Protein AF-A0A5K1G2J6-F1 (afdb_monomer_lite)

Secondary structure (DSSP, 8-state):
-PPPPP-PPTT-BPPTTSHHHHHHHHHTTPPP-TT-SS-EEEEE-TTS-EEEEE-EEEEEEEE-TTS-EEEEEEEE-

Sequence (77 aa):
GPHPLYRPSKGKIVPPKDSLCIELQVDQNHKYCDACHQCDYEMTYADQGSSMGVLTRDSLLLMIANGTLTRTTFVFG

Radius of gyration: 14.87 Å; chains: 1; bounding box: 35×32×38 Å

pLDDT: mean 88.09, std 7.23, range [69.38, 97.25]

Organism: NCBI:txid210225

InterPro domains:
  IPR021109 Aspartic peptidase domain superfamily [SSF50630] (2-74)
  IPR032861 Xylanase inhibitor, N-terminal [PF14543] (4-77)

Foldseek 3Di:
DDDDDDDADPPFFDACPDPVLVVQCVVVVHDRDPPDGWRKHWDADPVRDIDIDTKGWDWDWDQDPVRDTDIDIDIDD

Structure (mmCIF, N/CA/C/O backbone):
data_AF-A0A5K1G2J6-F1
#
_entry.id   AF-A0A5K1G2J6-F1
#
loop_
_atom_site.group_PDB
_atom_site.id
_atom_site.type_symbol
_atom_site.label_atom_id
_atom_site.label_alt_id
_atom_site.label_comp_id
_atom_site.label_asym_id
_atom_site.label_entity_id
_atom_site.label_seq_id
_atom_site.pdbx_PDB_ins_code
_atom_site.Cartn_x
_atom_site.Cartn_y
_atom_site.Cartn_z
_atom_site.occupancy
_atom_site.B_iso_or_equiv
_atom_site.auth_seq_id
_atom_site.auth_comp_id
_atom_site.auth_asym_id
_atom_site.auth_atom_id
_atom_site.pdbx_PDB_model_num
ATOM 1 N N . GLY A 1 1 ? 4.691 6.710 21.550 1.00 75.12 1 GLY A N 1
ATOM 2 C CA . GLY A 1 1 ? 5.650 6.322 20.495 1.00 75.12 1 GLY A CA 1
ATOM 3 C C . GLY A 1 1 ? 4.908 6.188 19.180 1.00 75.12 1 GLY A C 1
ATOM 4 O O . GLY A 1 1 ? 3.686 6.088 19.235 1.00 75.12 1 GLY A O 1
ATOM 5 N N . PRO A 1 2 ? 5.592 6.221 18.027 1.00 85.31 2 PRO A N 1
ATOM 6 C CA . PRO A 1 2 ? 4.948 6.010 16.733 1.00 85.31 2 PRO A CA 1
ATOM 7 C C . PRO A 1 2 ? 4.257 4.643 16.689 1.00 85.31 2 PRO A C 1
ATOM 9 O O . PRO A 1 2 ? 4.734 3.680 17.296 1.00 85.31 2 PRO A O 1
ATOM 12 N N . HIS A 1 3 ? 3.122 4.570 15.993 1.00 72.88 3 HIS A N 1
ATOM 13 C CA . HIS A 1 3 ? 2.452 3.296 15.755 1.00 72.88 3 HIS A CA 1
ATOM 14 C C . HIS A 1 3 ? 3.384 2.349 14.982 1.00 72.88 3 HIS A C 1
ATOM 16 O O . HIS A 1 3 ? 4.142 2.805 14.121 1.00 72.88 3 HIS A O 1
ATOM 22 N N . PRO A 1 4 ? 3.363 1.039 15.285 1.00 86.50 4 PRO A N 1
ATOM 23 C CA . PRO A 1 4 ? 4.180 0.073 14.567 1.00 86.50 4 PRO A CA 1
ATOM 24 C C . PRO A 1 4 ? 3.798 0.038 13.085 1.00 86.50 4 PRO A C 1
ATOM 26 O O . PRO A 1 4 ? 2.630 0.211 12.735 1.00 86.50 4 PRO A O 1
ATOM 29 N N . LEU A 1 5 ? 4.787 -0.234 12.229 1.00 82.12 5 LEU A N 1
ATOM 30 C CA . LEU A 1 5 ? 4.563 -0.444 10.801 1.00 82.12 5 LEU A CA 1
ATOM 31 C C . LEU A 1 5 ? 3.525 -1.547 10.597 1.00 82.12 5 LEU A C 1
ATOM 33 O O . LEU A 1 5 ? 3.623 -2.622 11.203 1.00 82.12 5 LEU A O 1
ATOM 37 N N . TYR A 1 6 ? 2.550 -1.2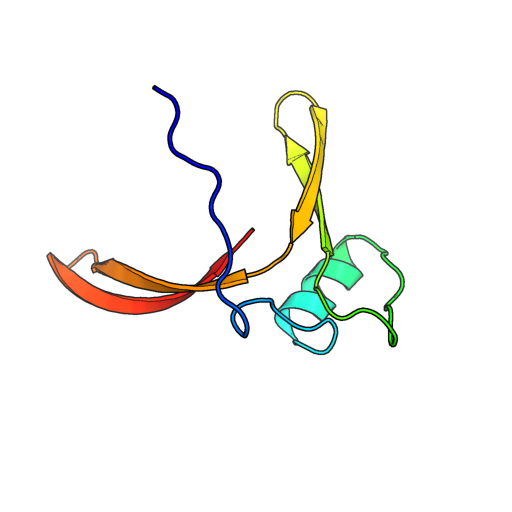84 9.730 1.00 82.50 6 TYR A N 1
ATOM 38 C CA . TYR A 1 6 ? 1.579 -2.293 9.346 1.00 82.50 6 TYR A CA 1
ATOM 39 C C . TYR A 1 6 ? 2.302 -3.451 8.647 1.00 82.50 6 TYR A C 1
ATOM 41 O O . TYR A 1 6 ? 3.122 -3.246 7.752 1.00 82.50 6 TYR A O 1
ATOM 49 N N . ARG A 1 7 ? 2.034 -4.679 9.097 1.00 82.88 7 ARG A N 1
ATOM 50 C CA . ARG A 1 7 ? 2.637 -5.902 8.557 1.00 82.88 7 ARG A CA 1
ATOM 51 C C . ARG A 1 7 ? 1.537 -6.767 7.950 1.00 82.88 7 ARG A C 1
ATOM 53 O O . ARG A 1 7 ? 0.818 -7.417 8.714 1.00 82.88 7 ARG A O 1
ATOM 60 N N . PRO A 1 8 ? 1.414 -6.804 6.612 1.00 79.94 8 PRO A N 1
ATOM 61 C CA . PRO A 1 8 ? 0.473 -7.681 5.934 1.00 79.94 8 PRO A CA 1
ATOM 62 C C . PRO A 1 8 ? 0.651 -9.128 6.395 1.00 79.94 8 PRO A C 1
ATOM 64 O O . PRO A 1 8 ? 1.762 -9.664 6.426 1.00 79.94 8 PRO A O 1
ATOM 67 N N . SER A 1 9 ? -0.449 -9.784 6.756 1.00 80.94 9 SER A N 1
ATOM 68 C CA . SER A 1 9 ? -0.423 -11.221 7.034 1.00 80.94 9 SER A CA 1
ATOM 69 C C . SER A 1 9 ? -0.220 -12.000 5.729 1.00 80.94 9 SER A C 1
ATOM 71 O O . SER A 1 9 ? -0.654 -11.573 4.657 1.00 80.94 9 SER A O 1
ATOM 73 N N . LYS A 1 10 ? 0.444 -13.164 5.803 1.00 74.12 10 LYS A N 1
ATOM 74 C CA . LYS A 1 10 ? 0.633 -14.039 4.634 1.00 74.12 10 LYS A CA 1
ATOM 75 C C . LYS A 1 10 ? -0.729 -14.335 3.987 1.00 74.12 10 LYS A C 1
ATOM 77 O O . LYS A 1 10 ? -1.654 -14.747 4.679 1.00 74.12 10 LYS A O 1
ATOM 82 N N . GLY A 1 11 ? -0.838 -14.101 2.678 1.00 83.00 11 GLY A N 1
ATOM 83 C CA . GLY A 1 11 ? -2.081 -14.257 1.909 1.00 83.00 11 GLY A CA 1
ATOM 84 C C . GLY A 1 11 ? -2.933 -12.990 1.766 1.00 83.00 11 GLY A C 1
ATOM 85 O O . GLY A 1 11 ? -3.935 -13.029 1.060 1.00 83.00 11 GLY A O 1
ATOM 86 N N . LYS A 1 12 ? -2.544 -11.872 2.395 1.00 90.62 12 LYS A N 1
ATOM 87 C CA . LYS A 1 12 ? -3.220 -10.571 2.234 1.00 90.62 12 LYS A CA 1
ATOM 88 C C . LYS A 1 12 ? -2.554 -9.657 1.212 1.00 90.62 12 LYS A C 1
ATOM 90 O O . LYS A 1 12 ? -3.121 -8.633 0.859 1.00 90.62 12 LYS A O 1
ATOM 95 N N . ILE A 1 13 ? -1.374 -10.025 0.720 1.00 92.19 13 ILE A N 1
ATOM 96 C CA . ILE A 1 13 ? -0.713 -9.306 -0.371 1.00 92.19 13 ILE A CA 1
ATOM 97 C C . ILE A 1 13 ? -1.505 -9.528 -1.660 1.00 92.19 13 ILE A C 1
ATOM 99 O O . ILE A 1 13 ? -1.869 -10.662 -1.980 1.00 92.19 13 ILE A O 1
ATOM 103 N N . VAL A 1 14 ? -1.776 -8.445 -2.385 1.00 92.69 14 VAL A N 1
ATOM 104 C CA . VAL A 1 14 ? -2.465 -8.512 -3.674 1.00 92.69 14 VAL A CA 1
ATOM 105 C C . VAL A 1 14 ? -1.484 -9.009 -4.745 1.00 92.69 14 VAL A C 1
ATOM 107 O O . VAL A 1 14 ? -0.389 -8.455 -4.861 1.00 92.69 14 VAL A O 1
ATOM 110 N N . PRO A 1 15 ? -1.835 -10.046 -5.527 1.00 91.44 15 PRO A N 1
ATOM 111 C CA . PRO A 1 15 ? -0.969 -10.537 -6.592 1.00 91.44 15 PRO A CA 1
ATOM 112 C C . PRO A 1 15 ? -0.991 -9.597 -7.813 1.00 91.44 15 PRO A C 1
ATOM 114 O O . PRO A 1 15 ? -2.005 -8.942 -8.056 1.00 91.44 15 PRO A O 1
ATOM 117 N N . PRO A 1 16 ? 0.054 -9.597 -8.663 1.00 89.19 16 PRO A N 1
ATOM 118 C CA . PRO A 1 16 ? 0.099 -8.754 -9.866 1.00 89.19 16 PRO A CA 1
ATOM 119 C C . PRO A 1 16 ? -1.038 -8.988 -10.871 1.00 89.19 16 PRO A C 1
ATOM 121 O O . PRO A 1 16 ? -1.390 -8.097 -11.632 1.00 89.19 16 PRO A O 1
ATOM 124 N N . LYS A 1 17 ? -1.621 -10.194 -10.880 1.00 89.50 17 LYS A N 1
ATOM 125 C CA . LYS A 1 17 ? -2.733 -10.588 -11.768 1.00 89.50 17 LYS A CA 1
ATOM 126 C C . LYS A 1 17 ? -4.104 -10.096 -11.294 1.00 89.50 17 LYS A C 1
ATOM 128 O O . LYS A 1 17 ? -5.099 -10.335 -11.973 1.00 89.50 17 LYS A O 1
ATOM 133 N N . ASP A 1 18 ? -4.178 -9.480 -10.117 1.00 91.81 18 ASP A N 1
ATOM 134 C CA . ASP A 1 18 ? -5.419 -8.910 -9.603 1.00 91.81 18 ASP A CA 1
ATOM 135 C C . ASP A 1 18 ? -5.841 -7.710 -10.457 1.00 91.81 18 ASP A C 1
ATOM 137 O O . ASP A 1 18 ? -5.003 -6.884 -10.818 1.00 91.81 18 ASP A O 1
ATOM 141 N N . SER A 1 19 ? -7.134 -7.586 -10.762 1.00 91.62 19 SER A N 1
ATOM 142 C CA . SER A 1 19 ? -7.637 -6.502 -11.614 1.00 91.62 19 SER A CA 1
ATOM 143 C C . SER A 1 19 ? -7.301 -5.121 -11.054 1.00 91.62 19 SER A C 1
ATOM 145 O O . SER A 1 19 ? -6.965 -4.228 -11.824 1.00 91.62 19 SER A O 1
ATOM 147 N N . LEU A 1 20 ? -7.317 -4.967 -9.724 1.00 91.56 20 LEU A N 1
ATOM 148 C CA . LEU A 1 20 ? -6.963 -3.709 -9.060 1.00 91.56 20 LEU A CA 1
ATOM 149 C C . LEU A 1 20 ? -5.476 -3.376 -9.221 1.00 91.56 20 LEU A C 1
ATOM 151 O O . LEU A 1 20 ? -5.109 -2.211 -9.317 1.00 91.56 20 LEU A O 1
ATOM 155 N N . CYS A 1 21 ? -4.618 -4.400 -9.264 1.00 91.44 21 CYS A N 1
ATOM 156 C CA . CYS A 1 21 ? -3.198 -4.199 -9.515 1.00 91.44 21 CYS A CA 1
ATOM 157 C C . CYS A 1 21 ? -2.938 -3.790 -10.965 1.00 91.44 21 CYS A C 1
ATOM 159 O O . CYS A 1 21 ? -2.158 -2.880 -11.227 1.00 91.44 21 CYS A O 1
ATOM 161 N N . ILE A 1 22 ? -3.608 -4.458 -11.908 1.00 89.56 22 ILE A N 1
ATOM 162 C CA . ILE A 1 22 ? -3.475 -4.170 -13.338 1.00 89.56 22 ILE A CA 1
ATOM 163 C C . ILE A 1 22 ? -3.889 -2.725 -13.625 1.00 89.56 22 ILE A C 1
ATOM 165 O O . ILE A 1 22 ? -3.167 -2.022 -14.324 1.00 89.56 22 ILE A O 1
ATOM 169 N N . GLU A 1 23 ? -5.007 -2.272 -13.054 1.00 88.88 23 GLU A N 1
ATOM 170 C CA . GLU A 1 23 ? -5.495 -0.896 -13.204 1.00 88.88 23 GLU A CA 1
ATOM 171 C C . GLU A 1 23 ? -4.470 0.129 -12.690 1.00 88.88 23 GLU A C 1
ATOM 173 O O . GLU A 1 23 ? -4.095 1.040 -13.426 1.00 88.88 23 GLU A O 1
ATOM 178 N N . LEU A 1 24 ? -3.904 -0.092 -11.497 1.00 87.75 24 LEU A N 1
ATOM 179 C CA . LEU A 1 24 ? -2.826 0.748 -10.957 1.00 87.75 24 LEU A CA 1
ATOM 180 C C . LEU A 1 24 ? -1.571 0.764 -11.843 1.00 87.75 24 LEU A C 1
ATOM 182 O O . LEU A 1 24 ? -0.963 1.814 -12.039 1.00 87.75 24 LEU A O 1
ATOM 186 N N . GLN A 1 25 ? -1.151 -0.387 -12.373 1.00 84.50 25 GLN A N 1
ATOM 187 C CA . GLN A 1 25 ? 0.060 -0.465 -13.196 1.00 84.50 25 GLN A CA 1
ATOM 188 C C . GLN A 1 25 ? -0.102 0.216 -14.556 1.00 84.50 25 GLN A C 1
ATOM 190 O O . GLN A 1 25 ? 0.864 0.807 -15.048 1.00 84.50 25 GLN A O 1
ATOM 195 N N . VAL A 1 26 ? -1.303 0.163 -15.143 1.00 81.69 26 VAL A N 1
ATOM 196 C CA . VAL A 1 26 ? -1.632 0.886 -16.380 1.00 81.69 26 VAL A CA 1
ATOM 197 C C . VAL A 1 26 ? -1.465 2.389 -16.173 1.00 81.69 26 VAL A C 1
ATOM 199 O O . VAL A 1 26 ? -0.776 3.028 -16.969 1.00 81.69 26 VAL A O 1
ATOM 202 N N . ASP A 1 27 ? -1.996 2.934 -15.077 1.00 78.38 27 ASP A N 1
ATOM 203 C CA . ASP A 1 27 ? -1.880 4.363 -14.761 1.00 78.38 27 ASP A CA 1
ATOM 204 C C . ASP A 1 27 ? -0.425 4.808 -14.559 1.00 78.38 27 ASP A C 1
ATOM 206 O O . ASP A 1 27 ? -0.044 5.920 -14.928 1.00 78.38 27 ASP A O 1
ATOM 210 N N . GLN A 1 28 ? 0.419 3.929 -14.015 1.00 79.75 28 GLN A N 1
ATOM 211 C CA . GLN A 1 28 ? 1.827 4.232 -13.758 1.00 79.75 28 GLN A CA 1
ATOM 212 C C . GLN A 1 28 ? 2.756 3.954 -14.952 1.00 79.75 28 GLN A C 1
ATOM 214 O O . GLN A 1 28 ? 3.970 4.122 -14.827 1.00 79.75 28 GLN A O 1
ATOM 219 N N . ASN A 1 29 ? 2.23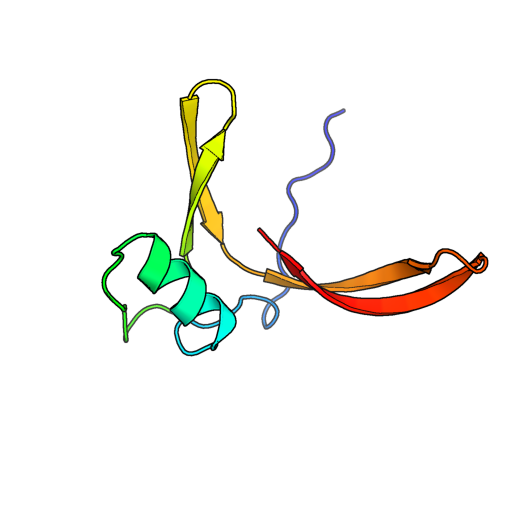1 3.508 -16.102 1.00 75.31 29 ASN A N 1
ATOM 220 C CA . ASN A 1 29 ? 3.033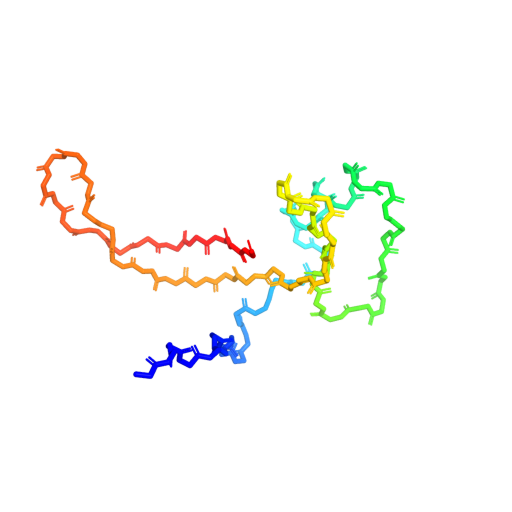 2.973 -17.215 1.00 75.31 29 ASN A CA 1
ATOM 221 C C . ASN A 1 29 ? 4.050 1.899 -16.765 1.00 75.31 29 ASN A C 1
ATOM 223 O O . ASN A 1 29 ? 5.078 1.677 -17.418 1.00 75.31 29 ASN A O 1
ATOM 227 N N . HIS A 1 30 ? 3.778 1.219 -15.648 1.00 70.62 30 HIS A N 1
ATOM 228 C CA . HIS A 1 30 ? 4.644 0.172 -15.133 1.00 70.62 30 HIS A CA 1
ATOM 229 C C . HIS A 1 30 ? 4.450 -1.097 -15.964 1.00 70.62 30 HIS A C 1
ATOM 231 O O . HIS A 1 30 ? 3.335 -1.503 -16.292 1.00 70.62 30 HIS A O 1
ATOM 237 N N . LYS A 1 31 ? 5.560 -1.748 -16.331 1.00 69.38 31 LYS A N 1
ATOM 238 C CA . LYS A 1 31 ? 5.495 -3.023 -17.048 1.00 69.38 31 LYS A CA 1
ATOM 239 C C . LYS A 1 31 ? 4.941 -4.097 -16.125 1.00 69.38 31 LYS A C 1
ATOM 241 O O . LYS A 1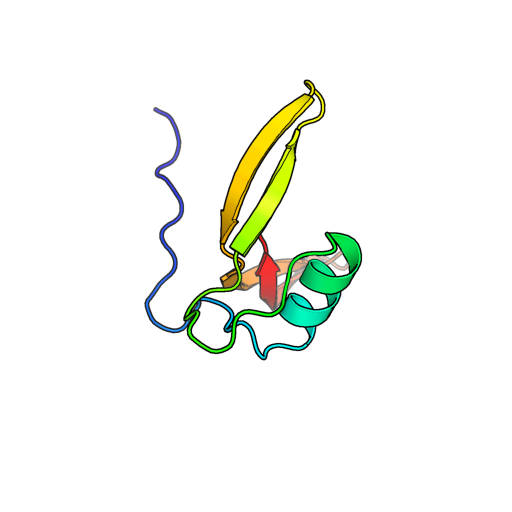 31 ? 5.512 -4.366 -15.070 1.00 69.38 31 LYS A O 1
ATOM 246 N N . TYR A 1 32 ? 3.893 -4.761 -16.600 1.00 71.81 32 TYR A N 1
ATOM 247 C CA . TYR A 1 32 ? 3.368 -5.967 -15.984 1.00 71.81 32 TYR A CA 1
ATOM 248 C C . TYR A 1 32 ? 4.492 -6.986 -15.730 1.00 71.81 32 TYR A C 1
ATOM 250 O O . TYR A 1 32 ? 5.258 -7.335 -16.635 1.00 71.81 32 TYR A O 1
ATOM 258 N N . CYS A 1 33 ? 4.586 -7.451 -14.485 1.00 74.62 33 CYS A N 1
ATOM 259 C CA . CYS A 1 33 ? 5.624 -8.364 -14.024 1.00 74.62 33 CYS A CA 1
ATOM 260 C C . CYS A 1 33 ? 5.031 -9.742 -13.712 1.00 74.62 33 CYS A C 1
ATOM 262 O O . CYS A 1 33 ? 4.406 -9.946 -12.673 1.00 74.62 33 CYS A O 1
ATOM 264 N N . ASP A 1 34 ? 5.274 -10.712 -14.594 1.00 71.38 34 ASP A N 1
ATOM 265 C CA . ASP A 1 34 ? 4.677 -12.050 -14.479 1.00 71.38 34 ASP A CA 1
ATOM 266 C C . ASP A 1 34 ? 5.351 -12.931 -13.404 1.00 71.38 34 ASP A C 1
ATOM 268 O O . ASP A 1 34 ? 4.744 -13.870 -12.896 1.00 71.38 34 ASP A O 1
ATOM 272 N N . ALA A 1 35 ? 6.598 -12.611 -13.027 1.00 78.00 35 ALA A N 1
ATOM 273 C CA . ALA A 1 35 ? 7.357 -13.299 -11.973 1.00 78.00 35 ALA A CA 1
ATOM 274 C C . ALA A 1 35 ? 7.223 -12.643 -10.583 1.00 78.00 35 ALA A C 1
ATOM 276 O O . ALA A 1 35 ? 7.800 -13.127 -9.605 1.00 78.00 35 ALA A O 1
ATOM 277 N N . CYS A 1 36 ? 6.498 -11.528 -10.485 1.00 84.44 36 CYS A N 1
ATOM 278 C CA . CYS A 1 36 ? 6.303 -10.824 -9.227 1.00 84.44 36 CYS A CA 1
ATOM 279 C C . CYS A 1 36 ? 5.247 -11.531 -8.366 1.00 84.44 36 CYS A C 1
ATOM 281 O O . CYS A 1 36 ? 4.291 -12.123 -8.863 1.00 84.44 36 CYS A O 1
ATOM 283 N N . HIS A 1 37 ? 5.421 -11.457 -7.047 1.00 84.25 37 HIS A N 1
ATOM 284 C CA . HIS A 1 37 ? 4.496 -12.057 -6.076 1.00 84.25 37 HIS A CA 1
ATOM 285 C C . HIS A 1 37 ? 3.637 -11.016 -5.353 1.00 84.25 37 HIS A C 1
ATOM 287 O O . HIS A 1 37 ? 2.705 -11.378 -4.638 1.00 84.25 37 HIS A O 1
ATOM 293 N N . GLN A 1 38 ? 3.960 -9.736 -5.533 1.00 89.69 38 GLN A N 1
ATOM 294 C CA . GLN A 1 38 ? 3.330 -8.609 -4.868 1.00 89.69 38 GLN A CA 1
ATOM 295 C C . GLN A 1 38 ? 3.022 -7.510 -5.880 1.00 89.69 38 GLN A C 1
ATOM 297 O O . GLN A 1 38 ? 3.742 -7.343 -6.866 1.00 89.69 38 GLN A O 1
ATOM 302 N N . CYS A 1 39 ? 1.919 -6.810 -5.646 1.00 90.19 39 CYS A N 1
ATOM 303 C CA . CYS A 1 39 ? 1.553 -5.631 -6.404 1.00 90.19 39 CYS A CA 1
ATOM 304 C C . CYS A 1 39 ? 2.247 -4.404 -5.810 1.00 90.19 39 CYS A C 1
ATOM 306 O O . CYS A 1 39 ? 1.774 -3.839 -4.822 1.00 90.19 39 CYS A O 1
ATOM 308 N N . ASP A 1 40 ? 3.371 -4.032 -6.409 1.00 89.56 40 ASP A N 1
ATOM 309 C CA . ASP A 1 40 ? 4.132 -2.846 -6.027 1.00 89.56 40 ASP A CA 1
ATOM 310 C C . ASP A 1 40 ? 3.592 -1.611 -6.756 1.00 89.56 40 ASP A C 1
ATOM 312 O O . ASP A 1 40 ? 3.187 -1.701 -7.919 1.00 89.56 40 ASP A O 1
ATOM 316 N N . TYR A 1 41 ? 3.587 -0.467 -6.075 1.00 88.31 41 TYR A N 1
ATOM 317 C CA . TYR A 1 41 ? 3.220 0.827 -6.652 1.00 88.31 41 TYR A CA 1
ATOM 318 C C . TYR A 1 41 ? 4.114 1.928 -6.084 1.00 88.31 41 TYR A C 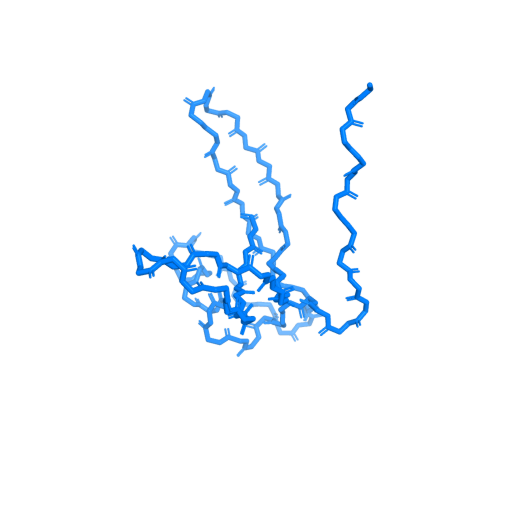1
ATOM 320 O O . TYR A 1 41 ? 4.494 1.899 -4.913 1.00 88.31 41 TYR A O 1
ATOM 328 N N . GLU A 1 42 ? 4.422 2.931 -6.900 1.00 90.25 42 GLU A N 1
ATOM 329 C CA . GLU A 1 42 ? 5.059 4.152 -6.407 1.00 90.25 42 GLU A CA 1
ATOM 330 C C . GLU A 1 42 ? 3.988 5.146 -5.943 1.00 90.25 42 GLU A C 1
ATOM 332 O O . GLU A 1 42 ? 2.988 5.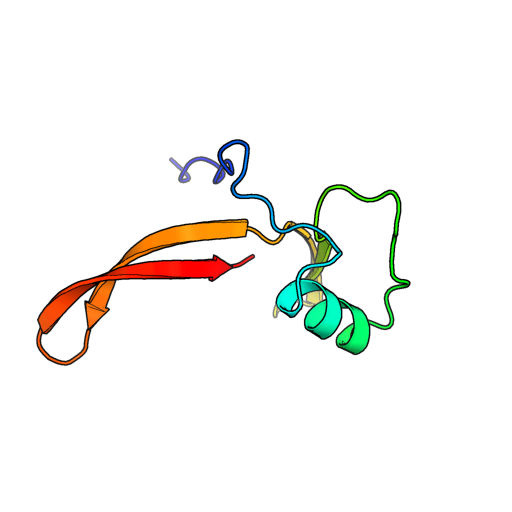358 -6.633 1.00 90.25 42 GLU A O 1
ATOM 337 N N . MET A 1 43 ? 4.187 5.755 -4.775 1.00 89.19 43 MET A N 1
ATOM 338 C CA . MET A 1 43 ? 3.360 6.855 -4.289 1.00 89.19 43 MET A CA 1
ATOM 339 C C . MET A 1 43 ? 4.158 8.148 -4.237 1.00 89.19 43 MET A C 1
ATOM 341 O O . MET A 1 43 ? 5.306 8.164 -3.796 1.00 89.19 43 MET A O 1
ATOM 345 N N . THR A 1 44 ? 3.520 9.243 -4.637 1.00 92.31 44 THR A N 1
ATOM 346 C CA . THR A 1 44 ? 4.065 10.593 -4.508 1.00 92.31 44 THR A CA 1
ATOM 347 C C . THR A 1 44 ? 3.304 11.333 -3.419 1.00 92.31 44 THR A C 1
ATOM 349 O O . THR A 1 44 ? 2.076 11.426 -3.443 1.00 92.31 44 THR A O 1
ATOM 352 N N . TYR A 1 45 ? 4.038 11.850 -2.446 1.00 91.88 45 TYR A N 1
ATOM 353 C CA . TYR A 1 45 ? 3.500 12.639 -1.351 1.00 91.88 45 TYR A CA 1
ATOM 354 C C . TYR A 1 45 ? 3.293 14.096 -1.784 1.00 91.88 45 TYR A C 1
ATOM 356 O O . TYR A 1 45 ? 3.889 14.580 -2.747 1.00 91.88 45 TYR A O 1
ATOM 364 N N . ALA A 1 46 ? 2.451 14.829 -1.050 1.00 96.50 46 ALA A N 1
ATOM 365 C CA . ALA A 1 46 ? 2.160 16.235 -1.347 1.00 96.50 46 ALA A CA 1
ATOM 366 C C . ALA A 1 46 ? 3.399 17.152 -1.255 1.00 96.50 46 ALA A C 1
ATOM 368 O O . ALA A 1 46 ? 3.416 18.225 -1.853 1.00 96.50 46 ALA A O 1
ATOM 369 N N . ASP A 1 47 ? 4.435 16.729 -0.528 1.00 96.69 47 ASP A N 1
ATOM 370 C CA . ASP A 1 47 ? 5.734 17.402 -0.419 1.00 96.69 47 ASP A CA 1
ATOM 371 C C . ASP A 1 47 ? 6.717 17.017 -1.542 1.00 96.69 47 ASP A C 1
ATOM 373 O O . ASP A 1 47 ? 7.887 17.387 -1.484 1.00 96.69 47 ASP A O 1
ATOM 377 N N . GLN A 1 48 ? 6.236 16.318 -2.577 1.00 93.88 48 GLN A N 1
ATOM 378 C CA . GLN A 1 48 ? 7.000 15.829 -3.731 1.00 93.88 48 GLN A CA 1
ATOM 379 C C . GLN A 1 48 ? 8.007 14.716 -3.407 1.00 93.88 48 GLN A C 1
ATOM 381 O O . GLN A 1 48 ? 8.755 14.298 -4.292 1.00 93.88 48 GLN A O 1
ATOM 386 N N . GLY A 1 49 ? 8.019 14.188 -2.180 1.00 95.12 49 GLY A N 1
ATOM 387 C CA . GLY A 1 49 ? 8.709 12.933 -1.897 1.00 95.12 49 GLY A CA 1
ATOM 388 C C . GLY A 1 49 ? 8.028 11.758 -2.603 1.00 95.12 49 GLY A C 1
ATOM 389 O O . GLY A 1 49 ? 6.829 11.807 -2.885 1.00 95.12 49 GLY A O 1
ATOM 390 N N . SER A 1 50 ? 8.764 10.672 -2.843 1.00 94.12 50 SER A N 1
ATOM 391 C CA . SER A 1 50 ? 8.173 9.409 -3.293 1.00 94.12 50 SER A CA 1
ATOM 392 C C . SER A 1 50 ? 8.652 8.216 -2.476 1.00 94.12 50 SER A C 1
ATOM 394 O O . SER A 1 50 ? 9.706 8.248 -1.831 1.00 94.12 50 SER A O 1
ATOM 396 N N . SER A 1 51 ? 7.837 7.166 -2.455 1.00 92.12 51 SER A N 1
ATOM 397 C CA . SER A 1 51 ? 8.202 5.879 -1.873 1.00 92.12 51 SER A CA 1
ATOM 398 C C . SER A 1 51 ? 7.522 4.730 -2.612 1.00 92.12 51 SER A C 1
ATOM 400 O O . SER A 1 51 ? 6.530 4.915 -3.316 1.00 92.12 51 SER A O 1
ATOM 402 N N . MET A 1 52 ? 8.080 3.532 -2.449 1.00 90.69 52 MET A N 1
ATOM 403 C CA . MET A 1 52 ? 7.482 2.302 -2.950 1.00 90.69 52 MET A CA 1
ATOM 404 C C . MET A 1 52 ? 6.566 1.701 -1.885 1.00 90.69 52 MET A C 1
ATOM 406 O O . MET A 1 52 ? 6.968 1.558 -0.725 1.00 90.69 52 MET A O 1
ATOM 410 N N . GLY A 1 53 ? 5.368 1.307 -2.296 1.00 89.88 53 GLY A N 1
ATOM 411 C CA . GLY A 1 53 ? 4.389 0.617 -1.471 1.00 89.88 53 GLY A CA 1
ATOM 412 C C . GLY A 1 53 ? 4.003 -0.747 -2.038 1.00 89.88 53 GLY A C 1
ATOM 413 O O . GLY A 1 53 ? 4.353 -1.098 -3.163 1.00 89.88 53 GLY A O 1
ATOM 414 N N . VAL A 1 54 ? 3.276 -1.520 -1.226 1.00 90.56 54 VAL A N 1
ATOM 415 C CA . VAL A 1 54 ? 2.760 -2.850 -1.579 1.00 90.56 54 VAL A CA 1
ATOM 416 C C . VAL A 1 54 ? 1.262 -2.889 -1.320 1.00 90.56 54 VAL A C 1
ATOM 418 O O . VAL A 1 54 ? 0.808 -2.648 -0.198 1.00 90.56 54 VAL A O 1
ATOM 421 N N . LEU A 1 55 ? 0.488 -3.234 -2.344 1.00 92.38 55 LEU A N 1
ATOM 422 C CA . LEU A 1 55 ? -0.960 -3.278 -2.242 1.00 92.38 55 LEU A CA 1
ATOM 423 C C . LEU A 1 55 ? -1.410 -4.480 -1.400 1.00 92.38 55 LEU A C 1
ATOM 425 O O . LEU A 1 55 ? -1.028 -5.633 -1.639 1.00 92.38 55 LEU A O 1
ATOM 429 N N . THR A 1 56 ? -2.258 -4.211 -0.412 1.00 93.44 56 THR A N 1
ATOM 430 C CA . THR A 1 56 ? -2.720 -5.205 0.559 1.00 93.44 56 THR A CA 1
ATOM 431 C C . THR A 1 56 ? -4.243 -5.247 0.612 1.00 93.44 56 THR A C 1
ATOM 433 O O . THR A 1 56 ? -4.909 -4.221 0.557 1.00 93.44 56 THR A O 1
ATOM 436 N N . ARG A 1 57 ? -4.811 -6.446 0.748 1.00 93.25 57 ARG A N 1
ATOM 437 C CA . ARG A 1 57 ? -6.242 -6.705 0.922 1.00 93.25 57 ARG A CA 1
ATOM 438 C C . ARG A 1 57 ? -6.515 -7.189 2.339 1.00 93.25 57 ARG A C 1
ATOM 440 O O . ARG A 1 57 ? -6.149 -8.311 2.682 1.00 93.25 57 ARG A O 1
ATOM 447 N N . ASP A 1 58 ? -7.203 -6.388 3.146 1.00 91.75 58 ASP A N 1
ATOM 448 C CA . ASP A 1 58 ? -7.551 -6.741 4.527 1.00 91.75 58 ASP A CA 1
ATOM 449 C C . ASP A 1 58 ? -9.023 -6.437 4.843 1.00 91.75 58 ASP A C 1
ATOM 451 O O . ASP A 1 58 ? -9.740 -5.811 4.063 1.00 91.75 58 ASP A O 1
ATOM 455 N N . SER A 1 59 ? -9.494 -6.928 5.985 1.00 91.38 59 SER A N 1
ATOM 456 C CA . SER A 1 59 ? -10.836 -6.700 6.497 1.00 91.38 59 SER A CA 1
ATOM 457 C C . SER A 1 59 ? -10.770 -5.789 7.710 1.00 91.38 59 SER A C 1
ATOM 459 O O . SER A 1 59 ? -10.080 -6.102 8.680 1.00 91.38 59 SER A O 1
ATOM 461 N N . LEU A 1 60 ? -11.542 -4.708 7.698 1.00 89.81 60 LEU A N 1
ATOM 462 C CA . LEU A 1 60 ? -11.685 -3.825 8.852 1.00 89.81 60 LEU A CA 1
ATOM 463 C C . LEU A 1 60 ? -13.158 -3.602 9.198 1.00 89.81 60 LEU A C 1
ATOM 465 O O . LEU A 1 60 ? -14.059 -3.917 8.417 1.00 89.81 60 LEU A O 1
ATOM 469 N N . LEU A 1 61 ? -13.401 -3.098 10.406 1.00 94.75 61 LEU A N 1
ATOM 470 C CA . LEU A 1 61 ? -14.731 -2.704 10.856 1.00 94.75 61 LEU A CA 1
ATOM 471 C C . LEU A 1 61 ? -14.954 -1.226 10.515 1.00 94.75 61 LEU A C 1
ATOM 473 O O . LEU A 1 61 ? -14.292 -0.359 11.080 1.00 94.75 61 LEU A O 1
ATOM 477 N N . LEU A 1 62 ? -15.864 -0.955 9.580 1.00 93.81 62 LEU A N 1
ATOM 478 C CA . LEU A 1 62 ? -16.275 0.390 9.182 1.00 93.81 62 LEU A CA 1
ATOM 479 C C . LEU A 1 62 ? -17.567 0.766 9.894 1.00 93.81 62 LEU A C 1
ATOM 481 O O . LEU A 1 62 ? -18.541 0.017 9.853 1.00 93.81 62 LEU A O 1
ATOM 485 N N . MET A 1 63 ? -17.596 1.954 10.489 1.00 96.25 63 MET A N 1
ATOM 486 C CA . MET A 1 63 ? -18.849 2.591 10.876 1.00 96.25 63 MET A CA 1
ATOM 487 C C . MET A 1 63 ? -19.372 3.368 9.671 1.00 96.25 63 MET A C 1
ATOM 489 O O . MET A 1 63 ? -18.751 4.336 9.235 1.00 96.25 63 MET A O 1
ATOM 493 N N . ILE A 1 64 ? -20.480 2.913 9.096 1.00 94.56 64 ILE A N 1
ATOM 494 C CA . ILE A 1 64 ? -21.104 3.584 7.949 1.00 94.56 64 ILE A CA 1
ATOM 495 C C . ILE A 1 64 ? -22.012 4.729 8.416 1.00 94.56 64 ILE A C 1
ATOM 497 O O . ILE A 1 64 ? -22.356 4.824 9.592 1.00 94.56 64 ILE A O 1
ATOM 501 N N . ALA A 1 65 ? -22.411 5.612 7.495 1.00 96.44 65 ALA A N 1
ATOM 502 C CA . ALA A 1 65 ? -23.106 6.869 7.808 1.00 96.44 65 ALA A CA 1
ATOM 503 C C . ALA A 1 65 ? -24.412 6.709 8.612 1.00 96.44 65 ALA A C 1
ATOM 505 O O . ALA A 1 65 ? -24.822 7.628 9.314 1.00 96.44 65 ALA A O 1
ATOM 506 N N . ASN A 1 66 ? -25.055 5.541 8.542 1.00 95.19 66 ASN A N 1
ATOM 507 C CA . ASN A 1 66 ? -26.250 5.222 9.328 1.00 95.19 66 ASN A CA 1
ATOM 508 C C . ASN A 1 66 ? -25.937 4.706 10.753 1.00 95.19 66 ASN A C 1
ATOM 510 O O . ASN A 1 66 ? -26.832 4.209 11.429 1.00 95.19 66 ASN A O 1
ATOM 514 N N . GLY A 1 67 ? -24.676 4.772 11.192 1.00 94.88 67 GLY A N 1
ATOM 515 C CA . GLY A 1 67 ? -24.210 4.330 12.509 1.00 94.88 67 GLY A CA 1
ATOM 516 C C . GLY A 1 67 ? -23.956 2.824 12.636 1.00 94.88 67 GLY A C 1
ATOM 517 O O . GLY A 1 67 ? -23.510 2.370 13.688 1.00 94.88 67 GLY A O 1
ATOM 518 N N . THR A 1 68 ? -24.206 2.032 11.589 1.00 97.25 68 THR A N 1
ATOM 519 C CA . THR A 1 68 ? -23.999 0.577 11.634 1.00 97.25 68 THR A CA 1
ATOM 520 C C . THR A 1 68 ? -22.515 0.237 11.520 1.00 97.25 68 THR A C 1
ATOM 522 O O . THR A 1 68 ? -21.810 0.774 10.666 1.00 97.25 68 THR A O 1
ATOM 525 N N . LEU A 1 69 ? -22.044 -0.698 12.348 1.00 97.00 69 LEU A N 1
ATOM 526 C CA . LEU A 1 69 ? -20.704 -1.267 12.228 1.00 97.00 69 LEU A CA 1
ATOM 527 C C . LEU A 1 69 ? -20.735 -2.467 11.274 1.00 97.00 69 LEU A C 1
ATOM 529 O O . LEU A 1 69 ? -21.414 -3.457 11.545 1.00 97.00 69 LEU A O 1
ATOM 533 N N . THR A 1 70 ? -19.990 -2.397 10.175 1.00 96.19 70 THR A N 1
ATOM 534 C CA . THR A 1 70 ? -19.901 -3.467 9.174 1.00 96.19 70 THR A CA 1
ATOM 535 C C . THR A 1 70 ? -18.467 -3.952 9.007 1.00 96.19 70 THR A C 1
ATOM 537 O O . THR A 1 70 ? -17.520 -3.171 9.074 1.00 96.19 70 THR A O 1
ATOM 540 N N . ARG A 1 71 ? -18.291 -5.259 8.791 1.00 95.81 71 ARG A N 1
ATOM 541 C CA . ARG A 1 71 ? -16.995 -5.829 8.417 1.00 95.81 71 ARG A CA 1
ATOM 542 C C . ARG A 1 71 ? -16.871 -5.787 6.900 1.00 95.81 71 ARG A C 1
ATOM 544 O O . ARG A 1 71 ? -17.578 -6.520 6.214 1.00 95.81 71 ARG A O 1
ATOM 551 N N . THR A 1 72 ? -15.928 -4.999 6.403 1.00 93.44 72 THR A N 1
ATOM 552 C CA . THR A 1 72 ? -15.698 -4.825 4.966 1.00 93.44 72 THR A CA 1
ATOM 553 C C . THR A 1 72 ? -14.287 -5.251 4.609 1.00 93.44 72 THR A C 1
ATOM 555 O O . THR A 1 72 ? -13.339 -4.942 5.330 1.00 93.44 72 THR A O 1
ATOM 558 N N . THR A 1 73 ? -14.151 -5.957 3.490 1.00 92.69 73 THR A N 1
ATOM 559 C CA . THR A 1 73 ? -12.856 -6.227 2.867 1.00 92.69 73 THR A CA 1
ATOM 560 C C . THR A 1 73 ? -12.536 -5.106 1.894 1.00 92.69 73 THR A C 1
ATOM 562 O O . THR A 1 73 ? -13.358 -4.768 1.046 1.00 92.69 73 THR A O 1
ATOM 565 N N . PHE A 1 74 ? -11.350 -4.531 2.023 1.00 91.88 74 PHE A N 1
ATOM 566 C CA . PHE A 1 74 ? -10.887 -3.421 1.205 1.00 91.88 74 PHE A CA 1
ATOM 567 C C . PHE A 1 74 ? -9.422 -3.637 0.829 1.00 91.88 74 PHE A C 1
ATOM 569 O O . PHE A 1 74 ? -8.705 -4.424 1.454 1.00 91.88 74 PHE A O 1
ATOM 576 N N . VAL A 1 75 ? -9.007 -2.963 -0.234 1.00 93.19 75 VAL A N 1
ATOM 577 C CA . VAL A 1 75 ? -7.639 -2.987 -0.739 1.00 93.19 75 VAL A CA 1
ATOM 578 C C . VAL A 1 75 ? -7.036 -1.609 -0.526 1.00 93.19 75 VAL A C 1
ATOM 580 O O . VAL A 1 75 ? -7.701 -0.611 -0.794 1.00 93.19 75 VAL A O 1
ATOM 583 N N . PHE A 1 76 ? -5.819 -1.557 0.003 1.00 90.81 76 PHE A N 1
ATOM 584 C CA . PHE A 1 76 ? -5.141 -0.314 0.349 1.00 90.81 76 PHE A CA 1
ATOM 585 C C . PHE A 1 76 ? -3.625 -0.434 0.224 1.00 90.81 76 PHE A C 1
ATOM 587 O O . PHE A 1 76 ? -3.065 -1.536 0.236 1.00 90.81 76 PHE A O 1
ATOM 594 N N . GLY A 1 77 ? -2.998 0.731 0.135 1.00 87.88 77 GLY A N 1
ATOM 595 C CA . GLY A 1 77 ? -1.567 0.972 0.118 1.00 87.88 77 GLY A CA 1
ATOM 596 C C . GLY A 1 77 ? -1.311 2.426 0.493 1.00 87.88 77 GLY A C 1
ATOM 597 O O . GLY A 1 77 ? -2.172 3.263 0.152 1.00 87.88 77 GLY A O 1
#